Protein AF-A0A849PPN9-F1 (afdb_monomer)

pLDDT: mean 85.88, std 13.17, range [54.0, 98.31]

Radius of gyration: 16.41 Å; Cα contacts (8 Å, |Δi|>4): 123; chains: 1; bounding box: 39×34×40 Å

Solvent-accessible surface area (backbone atoms only — not comparable to full-atom values): 7800 Å² total; per-residue (Å²): 132,61,73,71,55,56,56,48,51,58,49,48,57,60,46,54,55,53,55,54,54,44,52,43,28,77,73,62,34,66,70,54,42,48,50,53,52,49,56,50,50,52,54,49,51,53,53,47,49,47,32,52,77,69,62,51,78,50,70,77,60,57,75,67,51,54,89,86,35,66,82,49,84,52,70,65,60,58,50,51,52,49,49,51,50,34,58,72,75,41,59,71,69,59,23,44,49,54,54,48,33,61,42,54,13,51,46,34,19,53,52,38,20,71,75,64,42,79,52,66,44,86,97,48,85,98,41,19,53,50,4,54,52,42,16,54,64,68,60,106

Foldseek 3Di:
DDPVLVLLVVLLVVLCCLVVLLVCCVPPHLVVSLVVLVVVLVVLVVVLCCCQVVVDCPPVVNSNDDPVCSNHRDPVNVLSVLLNCLSVPDDSVRSSLVSVLVSVLQSQLLNQLVPPADAADPPDPSGGPRSNVRSVVVSD

Sequence (140 aa):
MSSDLIHELKRKAVHLTSIIIVLVYLAFGQQTILLLLTVYLIAILEIEYFRIEWGKKLPLVHSLLREKETGRLGGHVFFTIGCIIAISVFPEEIASAAILMTTFGDASAAIFGKAFGRTWIPGLKDRAVEGCAAEFIVDV

Mean predicted aligned error: 6.23 Å

Structure (mmCIF, N/CA/C/O backbone):
data_AF-A0A849PPN9-F1
#
_entry.id   AF-A0A849PPN9-F1
#
loop_
_atom_site.group_PDB
_atom_site.id
_atom_site.type_symbol
_atom_site.label_atom_id
_atom_site.label_alt_id
_atom_site.label_comp_id
_atom_site.label_asym_id
_atom_site.label_entity_id
_atom_site.label_seq_id
_atom_site.pdbx_PDB_ins_code
_atom_site.Cartn_x
_atom_site.Cartn_y
_atom_site.Cartn_z
_atom_site.occupancy
_atom_site.B_iso_or_equiv
_atom_site.auth_seq_id
_atom_site.auth_comp_id
_atom_site.auth_asym_id
_atom_site.auth_atom_id
_atom_site.pdbx_PDB_model_num
ATOM 1 N N . MET A 1 1 ? 25.070 1.033 -6.082 1.00 54.00 1 MET A N 1
ATOM 2 C CA . MET A 1 1 ? 23.684 0.507 -6.111 1.00 54.00 1 MET A CA 1
ATOM 3 C C . MET A 1 1 ? 23.245 0.390 -7.559 1.00 54.00 1 MET A C 1
ATOM 5 O O . MET A 1 1 ? 23.525 1.314 -8.312 1.00 54.00 1 MET A O 1
ATOM 9 N N . SER A 1 2 ? 22.623 -0.721 -7.967 1.00 67.94 2 SER A N 1
ATOM 10 C CA . SER A 1 2 ? 22.131 -0.873 -9.345 1.00 67.94 2 SER A CA 1
ATOM 11 C C . SER A 1 2 ? 20.993 0.118 -9.631 1.00 67.94 2 SER A C 1
ATOM 13 O O . SER A 1 2 ? 20.215 0.453 -8.734 1.00 67.94 2 SER A O 1
ATOM 15 N N . SER A 1 3 ? 20.890 0.591 -10.878 1.00 68.44 3 SER A N 1
ATOM 16 C CA . SER A 1 3 ? 19.818 1.497 -11.333 1.00 68.44 3 SER A CA 1
ATOM 17 C C . SER A 1 3 ? 18.416 0.947 -11.006 1.00 68.44 3 SER A C 1
ATOM 19 O O . SER A 1 3 ? 17.539 1.673 -10.534 1.00 68.44 3 SER A O 1
ATOM 21 N N . ASP A 1 4 ? 18.245 -0.374 -11.120 1.00 70.00 4 ASP A N 1
ATOM 22 C CA . ASP A 1 4 ? 16.994 -1.087 -10.833 1.00 70.00 4 ASP A CA 1
ATOM 23 C C . ASP A 1 4 ? 16.565 -1.045 -9.363 1.00 70.00 4 ASP A C 1
ATOM 25 O O . ASP A 1 4 ? 15.372 -1.140 -9.060 1.00 70.00 4 ASP A O 1
ATOM 29 N N . LEU A 1 5 ? 17.518 -0.922 -8.435 1.00 69.75 5 LEU A N 1
ATOM 30 C CA . LEU A 1 5 ? 17.219 -0.787 -7.011 1.00 69.75 5 LEU A CA 1
ATOM 31 C C . LEU A 1 5 ? 16.742 0.633 -6.691 1.00 69.75 5 LEU A C 1
ATOM 33 O O . LEU A 1 5 ? 15.797 0.806 -5.928 1.00 69.75 5 LEU A O 1
ATOM 37 N N . ILE A 1 6 ? 17.340 1.650 -7.317 1.00 69.31 6 ILE A N 1
ATOM 38 C CA . ILE A 1 6 ? 16.949 3.055 -7.130 1.00 69.31 6 ILE A CA 1
ATOM 39 C C . ILE A 1 6 ? 15.531 3.299 -7.663 1.00 69.31 6 ILE A C 1
ATOM 41 O O . ILE A 1 6 ? 14.730 3.957 -6.998 1.00 69.31 6 ILE 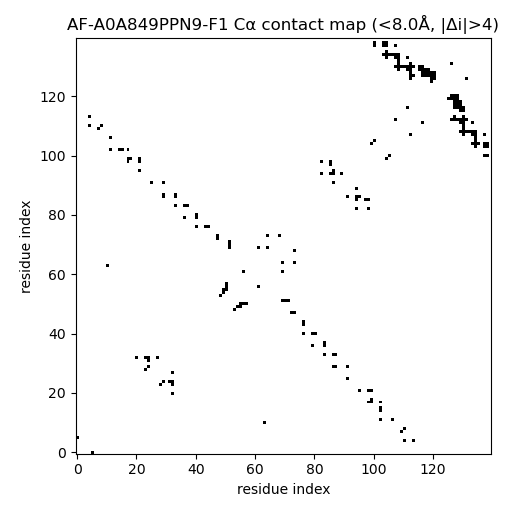A O 1
ATOM 45 N N . HIS A 1 7 ? 15.190 2.742 -8.828 1.00 70.56 7 HIS A N 1
ATOM 46 C CA . HIS A 1 7 ? 13.828 2.816 -9.364 1.00 70.56 7 HIS A CA 1
ATOM 47 C C . HIS A 1 7 ? 12.802 2.093 -8.477 1.00 70.56 7 HIS A C 1
ATOM 49 O O . HIS A 1 7 ? 11.697 2.596 -8.287 1.00 70.56 7 HIS A O 1
ATOM 55 N N . GLU A 1 8 ? 13.165 0.947 -7.895 1.00 69.56 8 GLU A N 1
ATOM 56 C CA . GLU A 1 8 ? 12.302 0.213 -6.960 1.00 69.56 8 GLU A CA 1
ATOM 57 C C . GLU A 1 8 ? 12.047 1.000 -5.671 1.00 69.56 8 GLU A C 1
ATOM 59 O O . GLU A 1 8 ? 10.903 1.129 -5.239 1.00 69.56 8 GLU A O 1
ATOM 64 N N . LEU A 1 9 ? 13.106 1.578 -5.096 1.00 69.75 9 LEU A N 1
ATOM 65 C CA . LEU A 1 9 ? 13.029 2.403 -3.892 1.00 69.75 9 LEU A CA 1
ATOM 66 C C . LEU A 1 9 ? 12.183 3.657 -4.120 1.00 69.75 9 LEU A C 1
ATOM 68 O O . LEU A 1 9 ? 11.356 3.985 -3.277 1.00 69.75 9 LEU A O 1
ATOM 72 N N . LYS A 1 10 ? 12.321 4.325 -5.274 1.00 66.88 10 LYS A N 1
ATOM 73 C CA . LYS A 1 1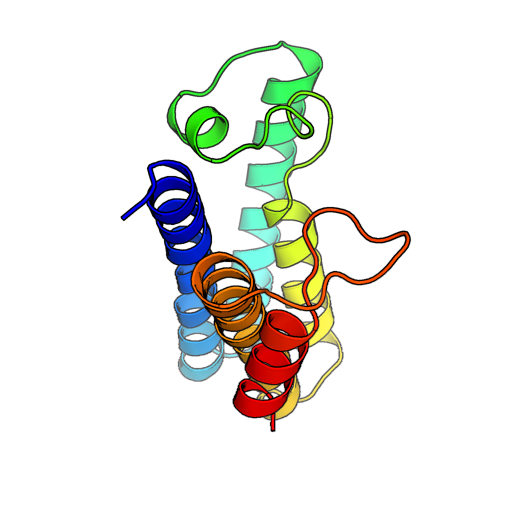0 ? 11.474 5.477 -5.625 1.00 66.88 10 LYS A CA 1
ATOM 74 C C . LYS A 1 10 ? 9.990 5.112 -5.685 1.00 66.88 10 LYS A C 1
ATOM 76 O O . LYS A 1 10 ? 9.170 5.891 -5.215 1.00 66.88 10 LYS A O 1
ATOM 81 N N . ARG A 1 11 ? 9.634 3.936 -6.214 1.00 67.06 11 ARG A N 1
ATOM 82 C CA . ARG A 1 11 ? 8.233 3.480 -6.209 1.00 67.06 11 ARG A CA 1
ATOM 83 C C . ARG A 1 11 ? 7.742 3.130 -4.808 1.00 67.06 11 ARG A C 1
ATOM 85 O O . ARG A 1 11 ? 6.645 3.524 -4.441 1.00 67.06 11 ARG A O 1
ATOM 92 N N . LYS A 1 12 ? 8.550 2.437 -4.006 1.00 68.31 12 LYS A N 1
ATOM 93 C CA . LYS A 1 12 ? 8.171 2.083 -2.627 1.00 68.31 12 LYS A CA 1
ATOM 94 C C . LYS A 1 12 ? 8.089 3.293 -1.703 1.00 68.31 12 LYS A C 1
ATOM 96 O O . LYS A 1 12 ? 7.248 3.310 -0.815 1.00 68.31 12 LYS A O 1
ATOM 101 N N . ALA A 1 13 ? 8.847 4.349 -1.985 1.00 65.38 13 ALA A N 1
ATOM 102 C CA . ALA A 1 13 ? 8.678 5.639 -1.328 1.00 65.38 13 ALA A CA 1
ATOM 103 C C . ALA A 1 13 ? 7.302 6.268 -1.606 1.00 65.38 13 ALA A C 1
ATOM 105 O O . ALA A 1 13 ? 6.751 6.912 -0.721 1.00 65.38 13 ALA A O 1
ATOM 106 N N . VAL A 1 14 ? 6.707 6.042 -2.786 1.00 62.69 14 VAL A N 1
ATOM 107 C CA . VAL A 1 14 ? 5.316 6.454 -3.051 1.00 62.69 14 VAL A CA 1
ATOM 108 C C . VAL A 1 14 ? 4.346 5.644 -2.197 1.00 62.69 14 VAL A C 1
ATOM 110 O O . VAL A 1 14 ? 3.369 6.202 -1.728 1.00 62.69 14 VAL A O 1
ATOM 113 N N . HIS A 1 15 ? 4.626 4.373 -1.901 1.00 65.25 15 HIS A N 1
ATOM 114 C CA . HIS A 1 15 ? 3.793 3.607 -0.973 1.00 65.25 15 HIS A CA 1
ATOM 115 C C . HIS A 1 15 ? 3.910 4.051 0.487 1.00 65.25 15 HIS A C 1
ATOM 117 O O . HIS A 1 15 ? 2.973 3.793 1.226 1.00 65.25 15 HIS A O 1
ATOM 123 N N . LEU A 1 16 ? 4.934 4.811 0.901 1.00 69.44 16 LEU A N 1
ATOM 124 C CA . LEU A 1 16 ? 4.965 5.417 2.245 1.00 69.44 16 LEU A CA 1
ATOM 125 C C . LEU A 1 16 ? 3.809 6.403 2.485 1.00 69.44 16 LEU A C 1
ATOM 127 O O . LEU A 1 16 ? 3.523 6.732 3.634 1.00 69.44 16 LEU A O 1
ATOM 131 N N . THR A 1 17 ? 3.094 6.849 1.442 1.00 72.81 17 THR A N 1
ATOM 132 C CA . THR A 1 17 ? 1.850 7.616 1.618 1.00 72.81 17 THR A CA 1
ATOM 133 C C . THR A 1 17 ? 0.770 6.822 2.352 1.00 72.81 17 THR A C 1
ATOM 135 O O . THR A 1 17 ? -0.143 7.422 2.907 1.00 72.81 17 THR A O 1
ATOM 138 N N . SER A 1 18 ? 0.856 5.492 2.406 1.00 83.25 18 SER A N 1
ATOM 139 C CA . SER A 1 18 ? -0.034 4.665 3.225 1.00 83.25 18 SER A CA 1
ATOM 140 C C . SER A 1 18 ? 0.110 4.929 4.726 1.00 83.25 18 SER A C 1
ATOM 142 O O . SER A 1 18 ? -0.860 4.796 5.465 1.00 83.25 18 SER A O 1
ATOM 144 N N . ILE A 1 19 ? 1.283 5.381 5.183 1.00 90.06 19 ILE A N 1
ATOM 145 C CA . ILE A 1 19 ? 1.478 5.799 6.572 1.00 90.06 19 ILE A CA 1
ATOM 146 C C . ILE A 1 19 ? 0.572 6.998 6.859 1.00 90.06 19 ILE A C 1
ATOM 148 O O . ILE A 1 19 ? -0.048 7.061 7.914 1.00 90.06 19 ILE A O 1
ATOM 152 N N . ILE A 1 20 ? 0.413 7.911 5.893 1.00 91.38 20 ILE A N 1
ATOM 153 C CA . ILE A 1 20 ? -0.519 9.040 6.010 1.00 91.38 20 ILE A CA 1
ATOM 154 C C . ILE A 1 20 ? -1.963 8.535 6.105 1.00 91.38 20 ILE A C 1
ATOM 156 O O . ILE A 1 20 ? -2.723 9.074 6.902 1.00 91.38 20 ILE A O 1
ATOM 160 N N . ILE A 1 21 ? -2.336 7.488 5.357 1.00 93.56 21 ILE A N 1
ATOM 161 C CA . ILE A 1 21 ? -3.673 6.872 5.455 1.00 93.56 21 ILE A 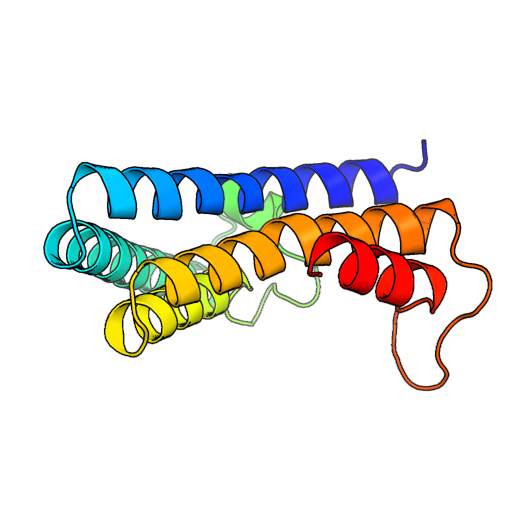CA 1
ATOM 162 C C . ILE A 1 21 ? -3.939 6.424 6.896 1.00 93.56 21 ILE A C 1
ATOM 164 O O . ILE A 1 21 ? -4.970 6.785 7.459 1.00 93.56 21 ILE A O 1
ATOM 168 N N . VAL A 1 22 ? -2.997 5.700 7.508 1.00 95.69 22 VAL A N 1
ATOM 169 C CA . VAL A 1 22 ? -3.129 5.221 8.893 1.00 95.69 22 VAL A CA 1
ATOM 170 C C . VAL A 1 22 ? -3.135 6.382 9.888 1.00 95.69 22 VAL A C 1
ATOM 172 O O . VAL A 1 22 ? -4.001 6.436 10.751 1.00 95.69 22 VAL A O 1
ATOM 175 N N . LEU A 1 23 ? -2.241 7.363 9.746 1.00 95.75 23 LEU A N 1
ATOM 176 C CA . LEU A 1 23 ? -2.208 8.532 10.634 1.00 95.75 23 LEU A CA 1
ATOM 177 C C . LEU A 1 23 ? -3.510 9.342 10.580 1.00 95.75 23 LEU A C 1
ATOM 179 O O . LEU A 1 23 ? -4.008 9.772 11.617 1.00 95.75 23 LEU A O 1
ATOM 183 N N . VAL A 1 24 ? -4.076 9.540 9.387 1.00 95.50 24 VAL A N 1
ATOM 184 C CA . VAL A 1 24 ? -5.361 10.230 9.219 1.00 95.50 24 VAL A CA 1
ATOM 185 C C . VAL A 1 24 ? -6.503 9.387 9.781 1.00 95.50 24 VAL A C 1
ATOM 187 O O . VAL A 1 24 ? -7.408 9.948 10.395 1.00 95.50 24 VAL A O 1
ATOM 190 N N . TYR A 1 25 ? -6.456 8.063 9.618 1.00 96.56 25 TYR A N 1
ATOM 191 C CA . TYR A 1 25 ? -7.444 7.165 10.207 1.00 96.56 25 TYR A CA 1
ATOM 192 C C . TYR A 1 25 ? -7.460 7.290 11.738 1.00 96.56 25 TYR A C 1
ATOM 194 O O . TYR A 1 25 ? -8.507 7.593 12.303 1.00 96.56 25 TYR A O 1
ATOM 202 N N . LEU A 1 26 ? -6.295 7.196 12.384 1.00 95.94 26 LEU A N 1
ATOM 203 C CA . LEU A 1 26 ? -6.165 7.319 13.839 1.00 95.94 26 LEU A CA 1
ATOM 204 C C . LEU A 1 26 ? -6.537 8.720 14.360 1.00 95.94 26 LEU A C 1
ATOM 206 O O . LEU A 1 26 ? -7.086 8.857 15.449 1.00 95.94 26 LEU A O 1
ATOM 210 N N . ALA A 1 27 ? -6.231 9.780 13.605 1.00 97.44 27 ALA A N 1
ATOM 211 C CA . ALA A 1 27 ? -6.459 11.157 14.051 1.00 97.44 27 ALA A CA 1
ATOM 212 C C . ALA A 1 27 ? -7.894 11.662 13.818 1.00 97.44 27 ALA A C 1
ATOM 214 O O . ALA A 1 27 ? -8.388 12.476 14.597 1.00 97.44 27 ALA A O 1
ATOM 215 N N . PHE A 1 28 ? -8.553 11.225 12.740 1.00 97.00 28 PHE A N 1
ATOM 216 C CA . PHE A 1 28 ? -9.839 11.779 12.289 1.00 97.00 28 PHE A CA 1
ATOM 217 C C . PHE A 1 28 ? -10.957 10.737 12.150 1.00 97.00 28 PHE A C 1
ATOM 219 O O . PHE A 1 28 ? -12.088 11.093 11.801 1.00 97.00 28 PHE A O 1
ATOM 226 N N . GLY A 1 29 ? -10.661 9.465 12.415 1.00 96.00 29 GLY A N 1
ATOM 227 C CA . GLY A 1 29 ? -11.621 8.371 12.444 1.00 96.00 29 GLY A CA 1
ATOM 228 C C . GLY A 1 29 ? -12.015 7.812 11.074 1.00 96.00 29 GLY A C 1
ATOM 229 O O . GLY A 1 29 ? -11.697 8.344 10.005 1.00 96.00 29 GLY A O 1
ATOM 230 N N . GLN A 1 30 ? -12.762 6.708 11.130 1.00 97.00 30 GLN A N 1
ATOM 231 C CA . GLN A 1 30 ? -13.127 5.863 9.987 1.00 97.00 30 GLN A CA 1
ATOM 232 C C . GLN A 1 30 ? -13.875 6.617 8.877 1.00 97.00 30 GLN A C 1
ATOM 234 O O . GLN A 1 30 ? -13.561 6.475 7.698 1.00 97.00 30 GLN A O 1
ATOM 239 N N . GLN A 1 31 ? -14.859 7.442 9.242 1.00 97.38 31 GLN A N 1
ATOM 240 C CA . GLN A 1 31 ? -15.710 8.145 8.274 1.00 97.38 31 GLN A CA 1
ATOM 241 C C . GLN A 1 31 ? -14.901 9.126 7.419 1.00 97.38 31 GLN A C 1
ATOM 243 O O . GLN A 1 31 ? -15.058 9.166 6.198 1.00 97.38 31 GLN A O 1
ATOM 248 N N . THR A 1 32 ? -13.999 9.876 8.056 1.00 97.38 32 THR A N 1
ATOM 249 C CA . THR A 1 32 ? -13.147 10.861 7.386 1.00 97.38 32 THR A CA 1
ATOM 250 C C . THR A 1 32 ? -12.216 10.182 6.391 1.00 97.38 32 THR A C 1
ATOM 252 O O . THR A 1 32 ? -12.156 10.586 5.228 1.00 97.38 32 THR A O 1
ATOM 255 N N . ILE A 1 33 ? -11.512 9.125 6.814 1.00 97.31 33 ILE A N 1
ATOM 256 C CA . ILE A 1 33 ? -10.557 8.455 5.930 1.00 97.31 33 ILE A CA 1
ATOM 257 C C . ILE A 1 33 ? -11.255 7.724 4.778 1.00 97.31 33 ILE A C 1
ATOM 259 O O . ILE A 1 33 ? -10.782 7.799 3.647 1.00 97.31 33 ILE A O 1
ATOM 263 N N . LEU A 1 34 ? -12.412 7.092 5.012 1.00 98.06 34 LEU A N 1
ATOM 264 C CA . LEU A 1 34 ? -13.176 6.438 3.947 1.00 98.06 34 LEU A CA 1
ATOM 265 C C . LEU A 1 34 ? -13.673 7.440 2.903 1.00 98.06 34 LEU A C 1
ATOM 267 O O . LEU A 1 34 ? -13.590 7.155 1.707 1.00 98.06 34 LEU A O 1
ATOM 271 N N . LEU A 1 35 ? -14.127 8.626 3.324 1.00 98.00 35 LEU A N 1
ATOM 272 C CA . LEU A 1 35 ? -14.505 9.693 2.396 1.00 98.00 35 LEU A CA 1
ATOM 273 C C . LEU A 1 35 ? -13.308 10.126 1.541 1.00 98.00 35 LEU A C 1
ATOM 275 O O . LEU A 1 35 ? -13.412 10.161 0.315 1.00 98.00 35 LEU A O 1
ATOM 279 N N . LEU A 1 36 ? -12.163 10.406 2.172 1.00 96.81 36 LEU A N 1
ATOM 280 C CA . LEU A 1 36 ? -10.947 10.825 1.470 1.00 96.81 36 LEU A CA 1
ATOM 281 C C . LEU A 1 36 ? -10.463 9.763 0.478 1.00 96.81 36 LEU A C 1
ATOM 283 O O . LEU A 1 36 ? -10.170 10.092 -0.671 1.00 96.81 36 LEU A O 1
ATOM 287 N N . LEU A 1 37 ? -10.422 8.492 0.888 1.00 96.50 37 LEU A N 1
ATOM 288 C CA . LEU A 1 37 ? -10.017 7.385 0.022 1.00 96.50 37 LEU A CA 1
ATOM 289 C C . LEU A 1 37 ? -11.000 7.158 -1.126 1.00 96.50 37 LEU A C 1
ATOM 291 O O . LEU A 1 37 ? -10.566 6.846 -2.230 1.00 96.50 37 LEU A O 1
ATOM 295 N N . THR A 1 38 ? -12.302 7.344 -0.902 1.00 97.56 38 THR A N 1
ATOM 296 C CA . THR A 1 38 ? -13.320 7.196 -1.953 1.00 97.56 38 THR A CA 1
ATOM 297 C C . THR A 1 38 ? -13.214 8.312 -2.990 1.00 97.56 38 THR A C 1
ATOM 299 O O . THR A 1 38 ? -13.206 8.036 -4.188 1.00 97.56 38 THR A O 1
ATOM 302 N N . VAL A 1 39 ? -13.068 9.567 -2.551 1.00 96.94 39 VAL A N 1
ATOM 303 C CA . VAL A 1 39 ? -12.838 10.707 -3.456 1.00 96.94 39 VAL A CA 1
ATOM 304 C C . VAL A 1 39 ? -11.536 10.516 -4.232 1.00 96.94 39 VAL A C 1
ATOM 306 O O . VAL A 1 39 ? -11.508 10.704 -5.448 1.00 96.94 39 VAL A O 1
ATOM 309 N N . TYR A 1 40 ? -10.473 10.081 -3.550 1.00 93.94 40 TYR A N 1
ATOM 310 C CA . TYR A 1 40 ? -9.205 9.748 -4.189 1.00 93.94 40 TYR A CA 1
ATOM 311 C C . TYR A 1 40 ? -9.368 8.632 -5.229 1.00 93.94 40 TYR A C 1
ATOM 313 O O . TYR A 1 40 ? -8.872 8.783 -6.342 1.00 93.94 40 TYR A O 1
ATOM 321 N N . LEU A 1 41 ? -10.101 7.556 -4.910 1.00 95.12 41 LEU A N 1
ATOM 322 C CA . LEU A 1 41 ? -10.357 6.436 -5.818 1.00 95.12 41 LEU A CA 1
ATOM 323 C C . LEU A 1 41 ? -11.071 6.886 -7.099 1.00 95.12 41 LEU A C 1
ATOM 325 O O . LEU A 1 41 ? -10.672 6.492 -8.192 1.00 95.12 41 LEU A O 1
ATOM 329 N N . ILE A 1 42 ? -12.102 7.724 -6.979 1.00 95.69 42 ILE A N 1
ATOM 330 C CA . ILE A 1 42 ? -12.819 8.264 -8.143 1.00 95.69 42 ILE A CA 1
ATOM 331 C C . ILE A 1 42 ? -11.857 9.081 -9.014 1.00 95.69 42 ILE A C 1
ATOM 333 O O . ILE A 1 42 ? -11.754 8.833 -10.215 1.00 95.69 42 ILE A O 1
ATOM 337 N N . ALA A 1 43 ? -11.086 9.985 -8.403 1.00 91.88 43 ALA A N 1
ATOM 338 C CA . ALA A 1 43 ? -10.135 10.825 -9.125 1.00 91.88 43 ALA A CA 1
ATOM 339 C C . ALA A 1 43 ? -9.061 10.004 -9.864 1.00 91.88 43 ALA A C 1
ATOM 341 O O . ALA A 1 43 ? -8.767 10.280 -11.029 1.00 91.88 43 ALA A O 1
ATOM 342 N N . ILE A 1 44 ? -8.482 8.974 -9.230 1.00 89.19 44 ILE A N 1
ATOM 343 C CA . ILE A 1 44 ? -7.483 8.124 -9.899 1.00 89.19 44 ILE A CA 1
ATOM 344 C C . ILE A 1 44 ? -8.103 7.271 -11.005 1.00 89.19 44 ILE A C 1
ATOM 346 O O . ILE A 1 44 ? -7.458 7.084 -12.029 1.00 89.19 44 ILE A O 1
ATOM 350 N N . LEU A 1 45 ? -9.342 6.789 -10.854 1.00 91.50 45 LEU A N 1
ATOM 351 C CA . LEU A 1 45 ? -10.015 6.016 -11.902 1.00 91.50 45 LEU A CA 1
ATOM 352 C C . LEU A 1 45 ? -10.270 6.861 -13.150 1.00 91.50 45 LEU A C 1
ATOM 354 O O . LEU A 1 45 ? -10.049 6.377 -14.259 1.00 91.50 45 LEU A O 1
ATOM 358 N N . GLU A 1 46 ? -10.665 8.124 -12.986 1.00 90.25 46 GLU A N 1
ATOM 359 C CA . GLU A 1 46 ? -10.786 9.056 -14.109 1.00 90.25 46 GLU A CA 1
ATOM 360 C C . GLU A 1 46 ? -9.431 9.261 -14.791 1.00 90.25 46 GLU A C 1
ATOM 362 O O . GLU A 1 46 ? -9.307 9.072 -16.001 1.00 90.25 46 GLU A O 1
ATOM 367 N N . ILE A 1 47 ? -8.384 9.572 -14.022 1.00 86.44 47 ILE A N 1
ATOM 368 C CA . ILE A 1 47 ? -7.026 9.762 -14.555 1.00 86.44 47 ILE A CA 1
ATOM 369 C C . ILE A 1 47 ? -6.545 8.518 -15.316 1.00 86.44 47 ILE A C 1
ATOM 371 O O . ILE A 1 47 ? -5.990 8.637 -16.411 1.00 86.44 47 ILE A O 1
ATOM 375 N N . GLU A 1 48 ? -6.763 7.329 -14.758 1.00 86.06 48 GLU A N 1
ATOM 376 C CA . GLU A 1 48 ? -6.389 6.051 -15.359 1.00 86.06 48 GLU A CA 1
ATOM 377 C C . GLU A 1 48 ? -7.182 5.769 -16.638 1.00 86.06 48 GLU A C 1
ATOM 379 O O . GLU A 1 48 ? -6.593 5.330 -17.627 1.00 86.06 48 GLU A O 1
ATOM 384 N N . TYR A 1 49 ? -8.478 6.093 -16.666 1.00 86.75 49 TYR A N 1
ATOM 385 C CA . TYR A 1 49 ? -9.299 6.030 -17.875 1.00 86.75 49 TYR A CA 1
ATOM 386 C C . TYR A 1 49 ? -8.715 6.921 -18.977 1.00 86.75 49 TYR A C 1
ATOM 388 O O . TYR A 1 49 ? -8.448 6.443 -20.081 1.00 86.75 49 TYR A O 1
ATOM 396 N N . PHE A 1 50 ? -8.398 8.185 -18.667 1.00 83.75 50 PHE A N 1
ATOM 397 C CA . PHE A 1 50 ? -7.777 9.089 -19.639 1.00 83.75 50 PHE A CA 1
ATOM 398 C C . PHE A 1 50 ? -6.397 8.603 -20.109 1.00 83.75 50 PHE A C 1
ATOM 400 O O . PHE A 1 50 ? -6.042 8.770 -21.280 1.00 83.75 50 PHE A O 1
ATOM 407 N N . ARG A 1 51 ? -5.608 8.004 -19.210 1.00 83.69 51 ARG A N 1
ATOM 408 C CA . ARG A 1 51 ? -4.281 7.457 -19.521 1.00 83.69 51 ARG A CA 1
ATOM 409 C C . ARG A 1 51 ? -4.368 6.277 -20.487 1.00 83.69 51 ARG A C 1
ATOM 411 O O . ARG A 1 51 ? -3.575 6.222 -21.426 1.00 83.69 51 ARG A O 1
ATOM 418 N N . ILE A 1 52 ? -5.280 5.342 -20.227 1.00 83.44 52 ILE A N 1
ATOM 419 C CA . ILE A 1 52 ? -5.398 4.081 -20.966 1.00 83.44 52 ILE A CA 1
ATOM 420 C C . ILE A 1 52 ? -6.072 4.312 -22.321 1.00 83.44 52 ILE A C 1
ATOM 422 O O . ILE A 1 52 ? -5.530 3.884 -23.336 1.00 83.44 52 ILE A O 1
ATOM 426 N N . GLU A 1 53 ? -7.193 5.035 -22.356 1.00 82.19 53 GLU A N 1
ATOM 427 C CA . GLU A 1 53 ? -7.982 5.221 -23.583 1.00 82.19 53 GLU A CA 1
ATOM 428 C C . GLU A 1 53 ? -7.361 6.240 -24.545 1.00 82.19 53 GLU A C 1
ATOM 430 O O . GLU A 1 53 ? -7.273 6.005 -25.748 1.00 82.19 53 GLU A O 1
ATOM 435 N N . TRP A 1 54 ? -6.884 7.380 -24.036 1.00 74.56 54 TRP A N 1
ATOM 436 C CA . TRP A 1 54 ? -6.344 8.447 -24.890 1.00 74.56 54 TRP A CA 1
ATOM 437 C C . TRP A 1 54 ? -4.821 8.418 -25.038 1.00 74.56 54 TRP A C 1
ATOM 439 O O . TRP A 1 54 ? -4.255 9.295 -25.693 1.00 74.56 54 TRP A O 1
ATOM 449 N N . GLY A 1 55 ? -4.133 7.455 -24.414 1.00 70.06 55 GLY A N 1
ATOM 450 C CA . GLY A 1 55 ? -2.676 7.314 -24.494 1.00 70.06 55 GLY A CA 1
ATOM 451 C C . GLY A 1 55 ? -1.897 8.543 -24.003 1.00 70.06 55 GLY A C 1
ATOM 452 O O . GLY A 1 55 ? -0.705 8.687 -24.296 1.00 70.06 55 GLY A O 1
ATOM 453 N N . LYS A 1 56 ? -2.549 9.460 -23.272 1.00 66.12 56 LYS A N 1
ATOM 454 C CA . LYS A 1 56 ? -1.915 10.678 -22.763 1.00 66.12 56 LYS A CA 1
ATOM 455 C C . LYS A 1 56 ? -0.931 10.299 -21.663 1.00 66.12 56 LYS A C 1
ATOM 457 O O . LYS A 1 56 ? -1.308 9.926 -20.553 1.00 66.12 56 LYS A O 1
ATOM 462 N N . LYS A 1 57 ? 0.361 10.423 -21.969 1.00 62.62 57 LYS A N 1
ATOM 463 C CA . LYS A 1 57 ? 1.442 10.225 -21.002 1.00 62.62 57 LYS A CA 1
ATOM 464 C C . LYS A 1 57 ? 1.453 11.387 -20.010 1.00 62.62 57 LYS A C 1
ATOM 466 O O . LYS A 1 57 ? 2.062 12.420 -20.269 1.00 62.62 57 LYS A O 1
ATOM 471 N N . LEU A 1 58 ? 0.784 11.220 -18.872 1.00 64.12 58 LEU A N 1
ATOM 472 C CA . LEU A 1 58 ? 0.953 12.112 -17.725 1.00 64.12 58 LEU A CA 1
ATOM 473 C C . LEU A 1 58 ? 2.349 11.873 -17.125 1.00 64.12 58 LEU A C 1
ATOM 475 O O . LEU A 1 58 ? 2.578 10.783 -16.599 1.00 64.12 58 LEU A O 1
ATOM 479 N N . PRO A 1 59 ? 3.285 12.841 -17.176 1.00 58.38 59 PRO A N 1
ATOM 480 C CA . PRO A 1 59 ? 4.697 12.598 -16.854 1.00 58.38 59 PRO A CA 1
ATOM 481 C C . PRO A 1 59 ? 4.924 12.035 -15.444 1.00 58.38 59 PRO A C 1
ATOM 483 O O . PRO A 1 59 ? 5.754 11.149 -15.251 1.00 58.38 59 PRO A O 1
ATOM 486 N N . LEU A 1 60 ? 4.143 12.511 -14.468 1.00 59.38 60 LEU A N 1
ATOM 487 C CA . LEU A 1 60 ? 4.218 12.085 -13.067 1.00 59.38 60 LEU A CA 1
ATOM 488 C C . LEU A 1 60 ? 3.731 10.645 -12.856 1.00 59.38 60 LEU A C 1
ATOM 490 O O . LEU A 1 60 ? 4.352 9.894 -12.112 1.00 59.38 60 LEU A O 1
ATOM 494 N N . VAL A 1 61 ? 2.663 10.238 -13.546 1.00 58.78 61 VAL A N 1
ATOM 495 C CA . VAL A 1 61 ? 2.097 8.883 -13.435 1.00 58.78 61 VAL A CA 1
ATOM 496 C C . VAL A 1 61 ? 2.955 7.890 -14.226 1.00 58.78 61 VAL A C 1
ATOM 498 O O . VAL A 1 61 ? 3.264 6.801 -13.751 1.00 58.78 61 VAL A O 1
ATOM 501 N N . HIS A 1 62 ? 3.420 8.287 -15.414 1.00 58.41 62 HIS A N 1
ATOM 502 C CA . HIS A 1 62 ? 4.191 7.430 -16.319 1.00 58.41 62 HIS A CA 1
ATOM 503 C C . HIS A 1 62 ? 5.576 7.052 -15.774 1.00 58.41 62 HIS A C 1
ATOM 505 O O . HIS A 1 62 ? 6.059 5.964 -16.061 1.00 58.41 62 HIS A O 1
ATOM 511 N N . SER A 1 63 ? 6.194 7.913 -14.957 1.00 56.59 63 SER A N 1
ATOM 512 C CA . SER A 1 63 ? 7.471 7.633 -14.276 1.00 56.59 63 SER A CA 1
ATOM 513 C C . SER A 1 63 ? 7.364 6.524 -13.214 1.00 56.59 63 SER A C 1
ATOM 515 O O . SER A 1 63 ? 8.354 5.870 -12.881 1.00 56.59 63 SER A O 1
ATOM 517 N N . 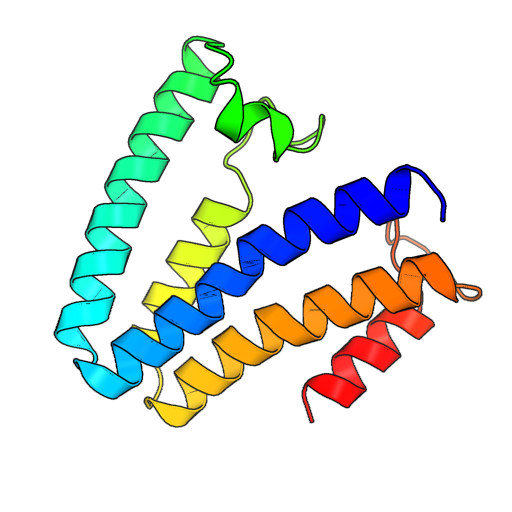LEU A 1 64 ? 6.158 6.300 -12.680 1.00 58.94 64 LEU A N 1
ATOM 518 C CA . LEU A 1 64 ? 5.897 5.337 -11.607 1.00 58.94 64 LEU A CA 1
ATOM 519 C C . LEU A 1 64 ? 5.345 3.996 -12.112 1.00 58.94 64 LEU A C 1
ATOM 521 O O . LEU A 1 64 ? 5.408 3.008 -11.382 1.00 58.94 64 LEU A O 1
ATOM 525 N N . LEU A 1 65 ? 4.841 3.949 -13.346 1.00 58.50 65 LEU A N 1
ATOM 526 C CA . LEU A 1 65 ? 4.257 2.756 -13.960 1.00 58.50 65 LEU A CA 1
ATOM 527 C C . LEU A 1 65 ? 5.329 1.829 -14.538 1.00 58.50 65 LEU A C 1
ATOM 529 O O . LEU A 1 65 ? 6.272 2.268 -15.197 1.00 58.50 65 LEU A O 1
ATOM 533 N N . ARG A 1 66 ? 5.160 0.515 -14.356 1.00 57.16 66 ARG A N 1
ATOM 534 C CA . ARG A 1 66 ? 5.940 -0.478 -15.112 1.00 57.16 66 ARG A CA 1
ATOM 535 C C . ARG A 1 66 ? 5.526 -0.453 -16.584 1.00 57.16 66 ARG A C 1
ATOM 537 O O . ARG A 1 66 ? 4.359 -0.260 -16.905 1.00 57.16 66 ARG A O 1
ATOM 544 N N . GLU A 1 6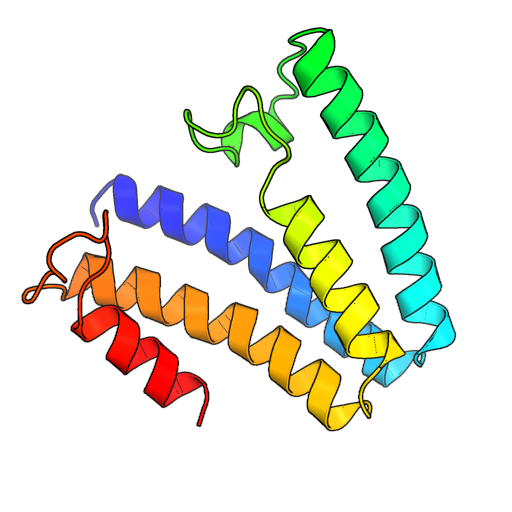7 ? 6.443 -0.812 -17.483 1.00 58.75 67 GLU A N 1
ATOM 545 C CA . GLU A 1 67 ? 6.128 -1.030 -18.910 1.00 58.75 67 GLU A CA 1
ATOM 546 C C . GLU A 1 67 ? 5.003 -2.055 -19.139 1.00 58.75 67 GLU A C 1
ATOM 548 O O . GLU A 1 67 ? 4.368 -2.056 -20.183 1.00 58.75 67 GLU A O 1
ATOM 553 N N . LYS A 1 68 ? 4.733 -2.924 -18.158 1.00 57.56 68 LYS A N 1
ATOM 554 C CA . LYS A 1 68 ? 3.630 -3.898 -18.183 1.00 57.56 68 LYS A CA 1
ATOM 555 C C . LYS A 1 68 ? 2.273 -3.317 -17.759 1.00 57.56 68 LYS A C 1
ATOM 557 O O . LYS A 1 68 ? 1.254 -3.980 -17.923 1.00 57.56 68 LYS A O 1
ATOM 562 N N . GLU A 1 69 ? 2.263 -2.119 -17.181 1.00 60.62 69 GLU A N 1
ATOM 563 C CA . GLU A 1 69 ? 1.089 -1.429 -16.627 1.00 60.62 69 GLU A CA 1
ATOM 564 C C . GLU A 1 69 ? 0.602 -0.294 -17.543 1.00 60.62 69 GLU A C 1
ATOM 566 O O . GLU A 1 69 ? -0.360 0.403 -17.228 1.00 60.62 69 GLU A O 1
ATOM 571 N N . THR A 1 70 ? 1.229 -0.086 -18.703 1.00 65.19 70 THR A N 1
ATOM 572 C CA . THR A 1 70 ? 0.871 0.980 -19.656 1.00 65.19 70 THR A CA 1
ATOM 573 C C . THR A 1 70 ? -0.541 0.852 -20.224 1.00 65.19 70 THR A C 1
ATOM 575 O O . THR A 1 70 ? -1.118 1.878 -20.563 1.00 65.19 70 THR A O 1
ATOM 578 N N . GLY A 1 71 ? -1.114 -0.356 -20.264 1.00 69.31 71 GLY A N 1
ATOM 579 C CA . GLY A 1 71 ? -2.483 -0.617 -20.737 1.00 69.31 71 GLY A CA 1
ATOM 580 C C . GLY A 1 71 ? -3.422 -1.219 -19.686 1.00 69.31 71 GLY A C 1
ATOM 581 O O . GLY A 1 71 ? -4.419 -1.835 -20.047 1.00 69.31 71 GLY A O 1
ATOM 582 N N . ARG A 1 72 ? -3.083 -1.139 -18.394 1.00 80.31 72 ARG A N 1
ATOM 583 C CA . ARG A 1 72 ? -3.891 -1.696 -17.292 1.00 80.31 72 ARG A CA 1
ATOM 584 C C . ARG A 1 72 ? -3.943 -0.707 -16.137 1.00 80.31 72 ARG A C 1
ATOM 586 O O . ARG A 1 72 ? -3.052 0.133 -16.029 1.00 80.31 72 ARG A O 1
ATOM 593 N N . LEU A 1 73 ? -4.942 -0.848 -15.266 1.00 83.44 73 LEU A N 1
ATOM 594 C CA . LEU A 1 73 ? -5.015 -0.074 -14.026 1.00 83.44 73 LEU A CA 1
ATOM 595 C C . LEU A 1 73 ? -3.741 -0.276 -13.196 1.00 83.44 73 LEU A C 1
ATOM 597 O O . LEU A 1 73 ? -3.274 -1.406 -13.029 1.00 83.44 73 LEU A O 1
ATOM 601 N N . GLY A 1 74 ? -3.173 0.821 -12.705 1.00 83.25 74 GLY A N 1
ATOM 602 C CA . GLY A 1 74 ? -1.975 0.804 -11.878 1.00 83.25 74 GLY A CA 1
ATOM 603 C C . GLY A 1 74 ? -2.230 0.194 -10.499 1.00 83.25 74 GLY A C 1
ATOM 604 O O . GLY A 1 74 ? -3.342 0.238 -9.972 1.00 83.25 74 GLY A O 1
ATOM 605 N N . GLY A 1 75 ? -1.173 -0.331 -9.869 1.00 82.94 75 GLY A N 1
ATOM 606 C CA . GLY A 1 75 ? -1.257 -0.959 -8.542 1.00 82.94 75 GLY A CA 1
ATOM 607 C C . GLY A 1 75 ? -1.868 -0.070 -7.450 1.00 82.94 75 GLY A C 1
ATOM 608 O O . GLY A 1 75 ? -2.506 -0.577 -6.533 1.00 82.94 75 GLY A O 1
ATOM 609 N N . HIS A 1 76 ? -1.748 1.255 -7.583 1.00 84.00 76 HIS A N 1
ATOM 610 C CA . HIS A 1 76 ? -2.329 2.226 -6.655 1.00 84.00 76 HIS A CA 1
ATOM 611 C C . HIS A 1 76 ? -3.865 2.146 -6.583 1.00 84.00 76 HIS A C 1
ATOM 613 O O . HIS A 1 76 ? -4.412 2.304 -5.498 1.00 84.00 76 HIS A O 1
ATOM 619 N N . VAL A 1 77 ? -4.557 1.814 -7.683 1.00 90.06 77 VAL A N 1
ATOM 620 C CA . VAL A 1 77 ? -6.019 1.611 -7.684 1.00 90.06 77 VAL A CA 1
ATOM 621 C C . VAL A 1 77 ? -6.396 0.428 -6.794 1.00 90.06 77 VAL A C 1
ATOM 623 O O . VAL A 1 77 ? -7.237 0.551 -5.905 1.00 90.06 77 VAL A O 1
ATOM 626 N N . PHE A 1 78 ? -5.735 -0.714 -6.996 1.00 91.06 78 PHE A N 1
ATOM 627 C CA . PHE A 1 78 ? -5.984 -1.923 -6.210 1.00 91.06 78 PHE A CA 1
ATOM 628 C C . PHE A 1 78 ? -5.616 -1.734 -4.738 1.00 91.06 78 PHE A C 1
ATOM 630 O O . PHE A 1 78 ? -6.349 -2.186 -3.863 1.00 91.06 78 PHE A O 1
ATOM 637 N N . PHE A 1 79 ? -4.523 -1.020 -4.463 1.00 91.38 79 PHE A N 1
ATOM 638 C CA . PHE A 1 79 ? -4.118 -0.679 -3.104 1.00 91.38 79 PHE A CA 1
ATOM 639 C C . PHE A 1 79 ? -5.170 0.184 -2.391 1.00 91.38 79 PHE A C 1
ATOM 641 O O . PHE A 1 79 ? -5.553 -0.128 -1.264 1.00 91.38 79 PHE A O 1
ATOM 648 N N . THR A 1 80 ? -5.694 1.226 -3.048 1.00 93.69 80 THR A N 1
ATOM 649 C CA . THR A 1 80 ? -6.756 2.073 -2.484 1.00 93.69 80 THR A CA 1
ATOM 650 C C . THR A 1 80 ? -8.029 1.280 -2.207 1.00 93.69 80 THR A C 1
ATOM 652 O O . THR A 1 80 ? -8.597 1.415 -1.125 1.00 93.69 80 THR A O 1
ATOM 655 N N . ILE A 1 81 ? -8.452 0.415 -3.135 1.00 96.06 81 ILE A N 1
ATOM 656 C CA . ILE A 1 81 ? -9.605 -0.475 -2.924 1.00 96.06 81 ILE A CA 1
ATOM 657 C C . ILE A 1 81 ? -9.359 -1.391 -1.717 1.00 96.06 81 ILE A C 1
ATOM 659 O O . ILE A 1 81 ? -10.231 -1.518 -0.860 1.00 96.06 81 ILE A O 1
ATOM 663 N N . GLY A 1 82 ? -8.163 -1.976 -1.611 1.00 96.06 82 GLY A N 1
ATOM 664 C CA . GLY A 1 82 ? -7.766 -2.799 -0.469 1.00 96.06 82 GLY A CA 1
ATOM 665 C C . GLY A 1 82 ? -7.841 -2.044 0.860 1.00 96.06 82 GLY A C 1
ATOM 666 O O . GLY A 1 82 ? -8.412 -2.563 1.814 1.00 96.06 82 GLY A O 1
ATOM 667 N N . CYS A 1 83 ? -7.356 -0.798 0.911 1.00 96.44 83 CYS A N 1
ATOM 668 C CA . CYS A 1 83 ? -7.450 0.050 2.105 1.00 96.44 83 CYS A CA 1
ATOM 669 C C . CYS A 1 83 ? -8.906 0.339 2.491 1.00 96.44 83 CYS A C 1
ATOM 671 O O . CYS A 1 83 ? -9.262 0.215 3.659 1.00 96.44 83 CYS A O 1
ATOM 673 N N . ILE A 1 84 ? -9.759 0.691 1.519 1.00 98.00 84 ILE A N 1
ATOM 674 C CA . ILE A 1 84 ? -11.188 0.948 1.756 1.00 98.00 84 ILE A CA 1
ATOM 675 C C . ILE A 1 84 ? -11.863 -0.295 2.341 1.00 98.00 84 ILE A C 1
ATOM 677 O O . ILE A 1 84 ? -12.573 -0.188 3.340 1.00 98.00 84 ILE A O 1
ATOM 681 N N . ILE A 1 85 ? -11.627 -1.473 1.754 1.00 98.25 85 ILE A N 1
ATOM 682 C CA . ILE A 1 85 ? -12.182 -2.737 2.253 1.00 98.25 85 ILE A CA 1
ATOM 683 C C . ILE A 1 85 ? -11.665 -3.021 3.665 1.00 98.25 85 ILE A C 1
ATOM 685 O O . ILE A 1 85 ? -12.470 -3.303 4.550 1.00 98.25 85 ILE A O 1
ATOM 689 N N . ALA A 1 86 ? -10.354 -2.905 3.895 1.00 98.00 86 ALA A N 1
ATOM 690 C CA . ALA A 1 86 ? -9.756 -3.189 5.193 1.00 98.00 86 ALA A CA 1
ATOM 691 C C . ALA A 1 86 ? -10.362 -2.308 6.299 1.00 98.00 86 ALA A C 1
ATOM 693 O O . ALA A 1 86 ? -10.838 -2.826 7.305 1.00 98.00 86 ALA A O 1
ATOM 694 N N . ILE A 1 87 ? -10.427 -0.994 6.065 1.00 98.12 87 ILE A N 1
ATOM 695 C CA . ILE A 1 87 ? -10.984 -0.011 7.007 1.00 98.12 87 ILE A CA 1
ATOM 696 C C . ILE A 1 87 ? -12.498 -0.187 7.195 1.00 98.12 87 ILE A C 1
ATOM 698 O O . ILE A 1 87 ? -13.029 0.131 8.254 1.00 98.12 87 ILE A O 1
ATOM 702 N N . SER A 1 88 ? -13.226 -0.666 6.183 1.00 98.06 88 SER A N 1
ATOM 703 C CA . SER A 1 88 ? -14.681 -0.855 6.288 1.00 98.06 88 SER A CA 1
ATOM 704 C C . SER A 1 88 ? -15.060 -2.111 7.071 1.00 98.06 88 SER A C 1
ATOM 706 O O . SER A 1 88 ? -16.100 -2.130 7.724 1.00 98.06 88 SER A O 1
ATOM 708 N N . VAL A 1 89 ? -14.255 -3.171 6.960 1.00 98.31 89 VAL A N 1
ATOM 709 C CA . VAL A 1 89 ? -14.614 -4.516 7.436 1.00 98.31 89 VAL A CA 1
ATOM 710 C C . VAL A 1 89 ? -13.980 -4.852 8.782 1.00 98.31 89 VAL A C 1
ATOM 712 O O . VAL A 1 89 ? -14.584 -5.583 9.566 1.00 98.31 89 VAL A O 1
ATOM 715 N N . PHE A 1 90 ? -12.777 -4.347 9.060 1.00 98.19 90 PHE A N 1
ATOM 716 C CA . PHE A 1 90 ? -12.012 -4.734 10.243 1.00 98.19 90 PHE A CA 1
ATOM 717 C C . PHE A 1 90 ? -11.957 -3.625 11.306 1.00 98.19 90 PHE A C 1
ATOM 719 O O . PHE A 1 90 ? -12.078 -2.447 10.972 1.00 98.19 90 PHE A O 1
ATOM 726 N N . PRO A 1 91 ? -11.736 -3.993 12.585 1.00 97.94 91 PRO A N 1
ATOM 727 C CA . PRO A 1 91 ? -11.364 -3.052 13.640 1.00 97.94 91 PRO A CA 1
ATOM 728 C C . PRO A 1 91 ? -10.150 -2.198 13.262 1.00 97.94 91 PRO A C 1
ATOM 730 O O . PRO A 1 91 ? -9.289 -2.642 12.496 1.00 97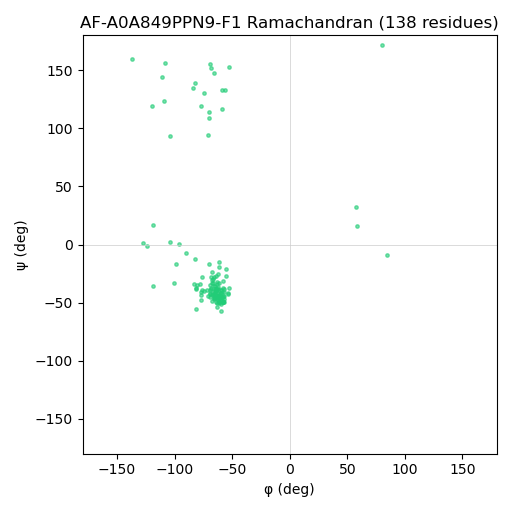.94 91 PRO A O 1
ATOM 733 N N . GLU A 1 92 ? -10.067 -0.997 13.836 1.00 97.06 92 GLU A N 1
ATOM 734 C CA . GLU A 1 92 ? -9.057 0.018 13.512 1.00 97.06 92 GLU A CA 1
ATOM 735 C C . GLU A 1 92 ? -7.625 -0.516 13.609 1.00 97.06 92 GLU A C 1
ATOM 737 O O . GLU A 1 92 ? -6.808 -0.269 12.720 1.00 97.06 92 GLU A O 1
ATOM 742 N N . GLU A 1 93 ? -7.335 -1.311 14.635 1.00 97.00 93 GLU A N 1
ATOM 743 C CA . GLU A 1 93 ? -6.018 -1.894 14.876 1.00 97.00 93 GLU A CA 1
ATOM 744 C C . GLU A 1 93 ? -5.657 -2.920 13.796 1.00 97.00 93 GLU A C 1
ATOM 746 O O . GLU A 1 93 ? -4.539 -2.921 13.282 1.00 97.00 93 GLU A O 1
ATOM 751 N N . ILE A 1 94 ? -6.620 -3.760 13.405 1.00 97.75 94 ILE A N 1
ATOM 752 C CA . ILE A 1 94 ? -6.431 -4.809 12.393 1.00 97.75 94 ILE A CA 1
ATOM 753 C C . ILE A 1 94 ? -6.282 -4.184 11.003 1.00 97.75 94 ILE A C 1
ATOM 755 O O . ILE A 1 94 ? -5.387 -4.559 10.246 1.00 97.75 94 ILE A O 1
ATOM 759 N N . ALA A 1 95 ? -7.127 -3.207 10.668 1.00 97.56 95 ALA A N 1
ATOM 760 C CA . ALA A 1 95 ? -7.046 -2.488 9.401 1.00 97.56 95 ALA A CA 1
ATOM 761 C C . ALA A 1 95 ? -5.721 -1.719 9.278 1.00 97.56 95 ALA A C 1
ATOM 763 O O . ALA A 1 95 ? -5.059 -1.788 8.241 1.00 97.56 95 ALA A O 1
ATOM 764 N N . SER A 1 96 ? -5.302 -1.035 10.348 1.00 96.69 96 SER A N 1
ATOM 765 C CA . SER A 1 96 ? -4.028 -0.313 10.389 1.00 96.69 96 SER A CA 1
ATOM 766 C C . SER A 1 96 ? -2.842 -1.262 10.235 1.00 96.69 96 SER A C 1
ATOM 768 O O . SER A 1 96 ? -1.973 -1.006 9.404 1.00 96.69 96 SER A O 1
ATOM 770 N N . ALA A 1 97 ? -2.832 -2.387 10.959 1.00 96.06 97 ALA A N 1
ATOM 771 C CA . ALA A 1 97 ? -1.795 -3.406 10.823 1.00 96.06 97 ALA A CA 1
ATOM 772 C C . ALA A 1 97 ? -1.706 -3.931 9.383 1.00 96.06 97 ALA A C 1
ATOM 774 O O . ALA A 1 97 ? -0.631 -3.890 8.795 1.00 96.06 97 ALA A O 1
ATOM 775 N N . ALA A 1 98 ? -2.829 -4.311 8.764 1.00 95.38 98 ALA A N 1
ATOM 776 C CA . ALA A 1 98 ? -2.846 -4.819 7.390 1.00 95.38 98 ALA A CA 1
ATOM 777 C C . ALA A 1 98 ? -2.278 -3.814 6.365 1.00 95.38 98 ALA A C 1
ATOM 779 O O . ALA A 1 98 ? -1.520 -4.191 5.464 1.00 95.38 98 ALA A O 1
ATOM 780 N N . ILE A 1 99 ? -2.611 -2.525 6.506 1.00 94.88 99 ILE A N 1
ATOM 781 C CA . ILE A 1 99 ? -2.090 -1.461 5.633 1.00 94.88 99 ILE A CA 1
ATOM 782 C C . ILE A 1 99 ? -0.579 -1.276 5.844 1.00 94.88 99 ILE A C 1
ATOM 784 O O . ILE A 1 99 ? 0.171 -1.157 4.868 1.00 94.88 99 ILE A O 1
ATOM 788 N N . LEU A 1 100 ? -0.112 -1.268 7.097 1.00 93.88 100 LEU A N 1
ATOM 789 C CA . LEU A 1 100 ? 1.308 -1.105 7.418 1.00 93.88 100 LEU A CA 1
ATOM 790 C C . LEU A 1 100 ? 2.141 -2.320 6.995 1.00 93.88 100 LEU A C 1
ATOM 792 O O . LEU A 1 100 ? 3.198 -2.120 6.402 1.00 93.88 100 LEU A O 1
ATOM 796 N N . MET A 1 101 ? 1.647 -3.542 7.201 1.00 93.94 101 MET A N 1
ATOM 797 C CA . MET A 1 101 ? 2.265 -4.788 6.723 1.00 93.94 101 MET A CA 1
ATOM 798 C C . MET A 1 101 ? 2.425 -4.762 5.201 1.00 93.94 101 MET A C 1
ATOM 800 O O . MET A 1 101 ? 3.524 -4.895 4.675 1.00 93.94 101 MET A O 1
ATOM 804 N N . THR A 1 102 ? 1.365 -4.400 4.468 1.00 91.31 102 THR A N 1
ATOM 805 C CA . THR A 1 102 ? 1.450 -4.239 3.003 1.00 91.31 102 THR A CA 1
ATOM 806 C C . THR A 1 102 ? 2.515 -3.213 2.592 1.00 91.31 102 THR A C 1
ATOM 808 O O . THR A 1 102 ? 3.130 -3.330 1.536 1.00 91.31 102 THR A O 1
ATOM 811 N N . THR A 1 103 ? 2.752 -2.192 3.415 1.00 90.38 103 THR A N 1
ATOM 812 C CA . THR A 1 103 ? 3.694 -1.110 3.108 1.00 90.38 103 THR A CA 1
ATOM 813 C C . THR A 1 103 ? 5.134 -1.500 3.415 1.00 90.38 103 THR A C 1
ATOM 815 O O . THR A 1 103 ? 6.007 -1.397 2.550 1.00 90.38 103 THR A O 1
ATOM 818 N N . PHE A 1 104 ? 5.398 -1.917 4.652 1.00 91.06 104 PHE A N 1
ATOM 819 C CA . PHE A 1 104 ? 6.738 -2.228 5.135 1.00 91.06 104 PHE A CA 1
ATOM 820 C C . PHE A 1 104 ? 7.179 -3.632 4.729 1.00 91.06 104 PHE A C 1
ATOM 822 O O . PHE A 1 104 ? 8.336 -3.800 4.336 1.00 91.06 104 PHE A O 1
ATOM 829 N N . GLY A 1 105 ? 6.269 -4.603 4.755 1.00 92.25 105 GLY A N 1
ATOM 830 C CA . GLY A 1 105 ? 6.485 -5.974 4.311 1.00 92.25 105 GLY A CA 1
ATOM 831 C C . GLY A 1 105 ? 6.874 -6.025 2.837 1.00 92.25 105 GLY A C 1
ATOM 832 O O . GLY A 1 105 ? 7.997 -6.424 2.519 1.00 92.25 105 GLY A O 1
ATOM 833 N N . ASP A 1 106 ? 6.043 -5.486 1.934 1.00 88.81 106 ASP A N 1
ATOM 834 C CA . ASP A 1 106 ? 6.374 -5.459 0.500 1.00 88.81 106 ASP A CA 1
ATOM 835 C C . ASP A 1 106 ? 7.680 -4.683 0.258 1.00 88.81 106 ASP A C 1
ATOM 837 O O . ASP A 1 106 ? 8.535 -5.103 -0.536 1.00 88.81 106 ASP A O 1
ATOM 841 N N . ALA A 1 107 ? 7.887 -3.544 0.936 1.00 89.06 107 ALA A N 1
ATOM 842 C CA . ALA A 1 107 ? 9.132 -2.784 0.819 1.00 89.06 107 ALA A CA 1
ATOM 843 C C . ALA A 1 107 ? 10.361 -3.631 1.172 1.00 89.06 107 ALA A C 1
ATOM 845 O O . ALA A 1 107 ? 11.326 -3.674 0.401 1.00 89.06 107 ALA A O 1
ATOM 846 N N . SER A 1 108 ? 10.280 -4.358 2.281 1.00 91.44 108 SER A N 1
ATOM 847 C CA . SER A 1 108 ? 11.329 -5.247 2.766 1.00 91.44 108 SER A CA 1
ATOM 848 C C . SER A 1 108 ? 11.550 -6.421 1.814 1.00 91.44 108 SER A C 1
ATOM 850 O O . SER A 1 108 ? 12.689 -6.643 1.398 1.00 91.44 108 SER A O 1
ATOM 852 N N . ALA A 1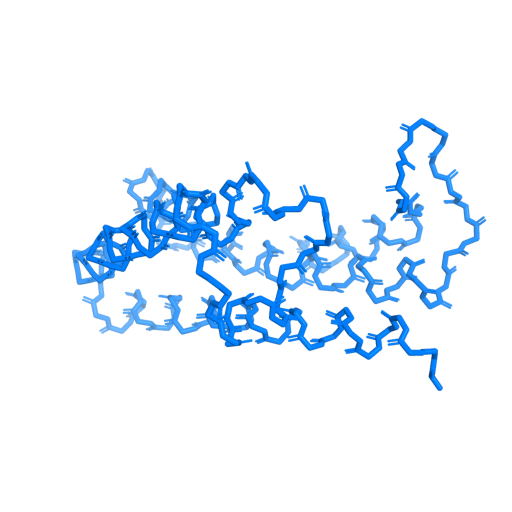 109 ? 10.492 -7.088 1.342 1.00 91.81 109 ALA A N 1
ATOM 853 C CA . ALA A 1 109 ? 10.612 -8.166 0.360 1.00 91.81 109 ALA A CA 1
ATOM 854 C C . ALA A 1 109 ? 11.381 -7.745 -0.891 1.00 91.81 109 ALA A C 1
ATOM 856 O O . ALA A 1 109 ? 12.238 -8.483 -1.382 1.00 91.81 109 ALA A O 1
ATOM 857 N N . ALA A 1 110 ? 11.116 -6.549 -1.413 1.00 88.31 110 ALA A N 1
ATOM 858 C CA . ALA A 1 110 ? 11.802 -6.079 -2.608 1.00 88.31 110 ALA A CA 1
ATOM 859 C C . ALA A 1 110 ? 13.252 -5.661 -2.352 1.00 88.31 110 ALA A C 1
ATOM 861 O O . ALA A 1 110 ? 14.114 -5.949 -3.184 1.00 88.31 110 ALA A O 1
ATOM 862 N N . ILE A 1 111 ? 13.532 -4.986 -1.231 1.00 89.00 111 ILE A N 1
ATOM 863 C CA . ILE A 1 111 ? 14.897 -4.578 -0.874 1.00 89.00 111 ILE A CA 1
ATOM 864 C C . ILE A 1 111 ? 15.756 -5.822 -0.666 1.00 89.00 111 ILE A C 1
ATOM 866 O O . ILE A 1 111 ? 16.787 -5.970 -1.324 1.00 89.00 111 ILE A O 1
ATOM 870 N N . PHE A 1 112 ? 15.312 -6.743 0.189 1.00 91.69 112 PHE A N 1
ATOM 871 C CA . PHE A 1 112 ? 16.081 -7.936 0.519 1.00 91.69 112 PHE A CA 1
ATOM 872 C C . PHE A 1 112 ? 16.110 -8.940 -0.633 1.00 91.69 112 PHE A C 1
ATOM 874 O O . PHE A 1 112 ? 17.170 -9.484 -0.936 1.00 91.69 112 PHE A O 1
ATOM 881 N N . GLY A 1 113 ? 14.999 -9.113 -1.352 1.00 92.12 113 GLY A N 1
ATOM 882 C CA . GLY A 1 113 ? 14.940 -9.978 -2.527 1.00 92.12 113 GLY A CA 1
ATOM 883 C C . GLY A 1 113 ? 15.873 -9.525 -3.652 1.00 92.12 113 GLY A C 1
ATOM 884 O O . GLY A 1 113 ? 16.513 -10.361 -4.280 1.00 92.12 113 GLY A O 1
ATOM 885 N N . LYS A 1 114 ? 16.023 -8.213 -3.890 1.00 88.75 114 LYS A N 1
ATOM 886 C CA . LYS A 1 114 ? 16.969 -7.703 -4.900 1.00 88.75 114 LYS A CA 1
ATOM 887 C C . LYS A 1 114 ? 18.413 -7.627 -4.405 1.00 88.75 114 LYS A C 1
ATOM 889 O O . LYS A 1 114 ? 19.323 -7.846 -5.199 1.00 88.75 114 LYS A O 1
ATOM 894 N N . ALA A 1 115 ? 18.639 -7.266 -3.142 1.00 89.56 115 ALA A N 1
ATOM 895 C CA . ALA A 1 115 ? 19.988 -7.077 -2.605 1.00 89.56 115 ALA A CA 1
ATOM 896 C C . ALA A 1 115 ? 20.671 -8.399 -2.220 1.00 89.56 115 ALA A C 1
ATOM 898 O O . ALA A 1 115 ? 21.883 -8.529 -2.385 1.00 89.56 115 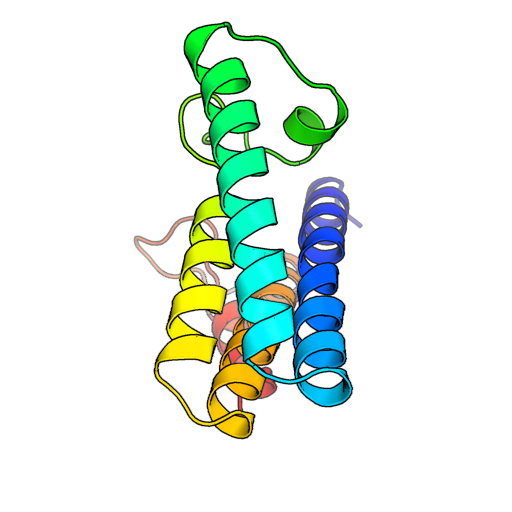ALA A O 1
ATOM 899 N N . PHE A 1 116 ? 19.903 -9.373 -1.721 1.00 92.38 116 PHE A N 1
ATOM 900 C CA . PHE A 1 116 ? 20.421 -10.618 -1.147 1.00 92.38 116 PHE A CA 1
ATOM 901 C C . PHE A 1 116 ? 19.805 -11.884 -1.753 1.00 92.38 116 PHE A C 1
ATOM 903 O O . PHE A 1 116 ? 20.171 -12.976 -1.324 1.00 92.38 116 PHE A O 1
ATOM 910 N N . GLY A 1 117 ? 18.901 -11.764 -2.731 1.00 92.00 117 GLY A N 1
ATOM 911 C CA . GLY A 1 117 ? 18.228 -12.906 -3.348 1.00 92.00 117 GLY A CA 1
ATOM 912 C C . GLY A 1 117 ? 19.208 -13.893 -3.978 1.00 92.00 117 GLY A C 1
ATOM 913 O O . GLY A 1 117 ? 19.909 -13.565 -4.938 1.00 92.00 117 GLY A O 1
ATOM 914 N N . ARG A 1 118 ? 19.241 -15.116 -3.446 1.00 94.81 118 ARG A N 1
ATOM 915 C CA . ARG A 1 118 ? 20.038 -16.239 -3.970 1.00 94.81 118 ARG A CA 1
ATOM 916 C C . ARG A 1 118 ? 19.132 -17.388 -4.381 1.00 94.81 118 ARG A C 1
ATOM 918 O O . ARG A 1 118 ? 19.395 -18.043 -5.388 1.00 94.81 118 ARG A O 1
ATOM 925 N N . THR A 1 119 ? 18.053 -17.593 -3.633 1.00 95.81 119 THR A N 1
ATOM 926 C CA . THR A 1 119 ? 17.116 -18.696 -3.825 1.00 95.81 119 THR A CA 1
ATOM 927 C C . THR A 1 119 ? 15.841 -18.181 -4.485 1.00 95.81 119 THR A C 1
ATOM 929 O O . THR A 1 119 ? 14.919 -17.705 -3.826 1.00 95.81 119 THR A O 1
ATOM 932 N N . TRP A 1 120 ? 15.783 -18.257 -5.813 1.00 95.31 120 TRP A N 1
ATOM 933 C CA . TRP A 1 120 ? 14.633 -17.795 -6.596 1.00 95.31 120 TRP A CA 1
ATOM 934 C C . TRP A 1 120 ? 13.542 -18.863 -6.665 1.00 95.31 120 TRP A C 1
ATOM 936 O O . TRP A 1 120 ? 13.832 -20.033 -6.910 1.00 95.31 120 TRP A O 1
ATOM 946 N N . ILE A 1 121 ? 12.285 -18.463 -6.460 1.00 94.94 121 ILE A N 1
ATOM 947 C CA . ILE A 1 121 ? 11.153 -19.395 -6.410 1.00 94.94 121 ILE A CA 1
ATOM 948 C C . ILE A 1 121 ? 10.778 -19.825 -7.841 1.00 94.94 121 ILE A C 1
ATOM 950 O O . ILE A 1 121 ? 10.391 -18.970 -8.647 1.00 94.94 121 ILE A O 1
ATOM 954 N N . PRO A 1 122 ? 10.847 -21.128 -8.186 1.00 94.06 122 PRO A N 1
ATOM 955 C CA . PRO A 1 122 ? 10.491 -21.602 -9.521 1.00 94.06 122 PRO A CA 1
ATOM 956 C C . PRO A 1 122 ? 9.039 -21.260 -9.879 1.00 94.06 122 PRO A C 1
ATOM 958 O O . PRO A 1 122 ? 8.126 -21.472 -9.086 1.00 94.06 122 PRO A O 1
ATOM 961 N N . GLY A 1 123 ? 8.820 -20.731 -11.083 1.00 92.19 123 GLY A N 1
ATOM 962 C CA . GLY A 1 123 ? 7.490 -20.336 -11.563 1.00 92.19 123 GLY A CA 1
ATOM 963 C C . GLY A 1 123 ? 7.028 -18.935 -11.138 1.00 92.19 123 GLY A C 1
ATOM 964 O O . GLY A 1 123 ? 6.045 -18.445 -11.692 1.00 92.19 123 GLY A O 1
ATOM 965 N N . LEU A 1 124 ? 7.744 -18.245 -10.239 1.00 89.25 124 LEU A N 1
ATOM 966 C CA . LEU A 1 124 ? 7.449 -16.860 -9.858 1.00 89.25 124 LEU A CA 1
ATOM 967 C C . LEU A 1 124 ? 8.510 -15.899 -10.397 1.00 89.25 124 LEU A C 1
ATOM 969 O O . LEU A 1 124 ? 9.700 -16.013 -10.111 1.00 89.25 124 LEU A O 1
ATOM 973 N N . LYS A 1 125 ? 8.071 -14.904 -11.172 1.00 85.62 125 LYS A N 1
ATOM 974 C CA . LYS A 1 125 ? 8.976 -13.891 -11.718 1.00 85.62 125 LYS A CA 1
ATOM 975 C C . LYS A 1 125 ? 9.407 -12.904 -10.627 1.00 85.62 125 LYS A C 1
ATOM 977 O O . LYS A 1 125 ? 8.555 -12.320 -9.964 1.00 85.62 125 LYS A O 1
ATOM 982 N N . ASP A 1 126 ? 10.713 -12.663 -10.522 1.00 85.12 126 ASP A N 1
ATOM 983 C CA . ASP A 1 126 ? 11.330 -11.666 -9.634 1.00 85.12 126 ASP A CA 1
ATOM 984 C C . ASP A 1 126 ? 10.994 -11.867 -8.137 1.00 85.12 126 ASP A C 1
ATOM 986 O O . ASP A 1 126 ? 10.901 -10.897 -7.383 1.00 85.12 126 ASP A O 1
ATOM 990 N N . ARG A 1 127 ? 10.807 -13.121 -7.691 1.00 90.25 127 ARG A N 1
ATOM 991 C CA . ARG A 1 127 ? 10.547 -13.474 -6.283 1.00 90.25 127 ARG A CA 1
ATOM 992 C C . ARG A 1 127 ? 11.631 -14.402 -5.731 1.00 90.25 127 ARG A C 1
ATOM 994 O O . ARG A 1 127 ? 11.820 -15.510 -6.232 1.00 90.25 127 ARG A O 1
ATOM 1001 N N . ALA A 1 128 ? 12.319 -13.940 -4.692 1.00 95.75 128 ALA A N 1
ATOM 1002 C CA . ALA A 1 128 ? 13.345 -14.689 -3.974 1.00 95.75 128 ALA A CA 1
ATOM 1003 C C . ALA A 1 128 ? 12.853 -15.050 -2.566 1.00 95.75 128 ALA A C 1
ATOM 1005 O O . ALA A 1 128 ? 12.166 -14.246 -1.932 1.00 95.75 128 ALA A O 1
ATOM 1006 N N . VAL A 1 129 ? 13.231 -16.231 -2.073 1.00 96.75 129 VAL A N 1
ATOM 1007 C CA . VAL A 1 129 ? 12.876 -16.721 -0.730 1.00 96.75 129 VAL A CA 1
ATOM 1008 C C . VAL A 1 129 ? 13.370 -15.758 0.348 1.00 96.75 129 VAL A C 1
ATOM 1010 O O . VAL A 1 129 ? 12.657 -15.506 1.312 1.00 96.75 129 VAL A O 1
ATOM 1013 N N . GLU A 1 130 ? 14.547 -15.157 0.164 1.00 96.62 130 GLU A N 1
ATOM 1014 C CA . GLU A 1 130 ? 15.110 -14.176 1.096 1.00 96.62 130 GLU A CA 1
ATOM 1015 C C . GLU A 1 130 ? 14.238 -12.914 1.208 1.00 96.62 130 GLU A C 1
ATOM 1017 O O . GLU A 1 130 ? 14.122 -12.334 2.284 1.00 96.62 130 GLU A O 1
ATOM 1022 N N . GLY A 1 131 ? 13.583 -12.513 0.112 1.00 95.50 131 GLY A N 1
ATOM 1023 C CA . GLY A 1 131 ? 12.604 -11.427 0.127 1.00 95.50 131 GLY A CA 1
ATOM 1024 C C . GLY A 1 131 ? 11.350 -11.809 0.914 1.00 95.50 131 GLY A C 1
ATOM 1025 O O . GLY A 1 131 ? 10.946 -11.076 1.809 1.00 95.50 131 GLY A O 1
ATOM 1026 N N . CYS A 1 132 ? 10.775 -12.983 0.641 1.00 95.12 132 CYS A N 1
ATOM 1027 C CA . CYS A 1 132 ? 9.601 -13.472 1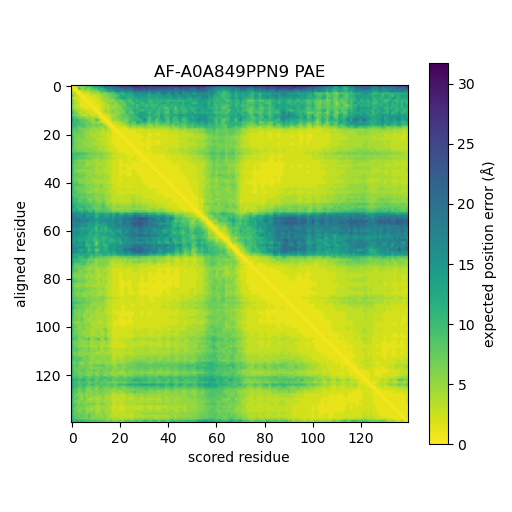.373 1.00 95.12 132 CYS A CA 1
ATOM 1028 C C . CYS A 1 132 ? 9.875 -13.629 2.877 1.00 95.12 132 CYS A C 1
ATOM 1030 O O . CYS A 1 132 ? 9.028 -13.289 3.695 1.00 95.12 132 CYS A O 1
ATOM 1032 N N . ALA A 1 133 ? 11.066 -14.107 3.248 1.00 96.62 133 ALA A N 1
ATOM 1033 C CA . ALA A 1 133 ? 11.474 -14.208 4.644 1.00 96.62 133 ALA A CA 1
ATOM 1034 C C . ALA A 1 133 ? 11.588 -12.826 5.308 1.00 96.62 133 ALA A C 1
ATOM 1036 O O . ALA A 1 133 ? 11.169 -12.667 6.450 1.00 96.62 133 ALA A O 1
ATOM 1037 N N . ALA A 1 134 ? 12.121 -11.826 4.600 1.00 96.12 134 ALA A N 1
ATOM 1038 C CA . ALA A 1 134 ? 12.219 -10.465 5.120 1.00 96.12 134 ALA A CA 1
ATOM 1039 C C . ALA A 1 134 ? 10.843 -9.820 5.349 1.00 96.12 134 ALA A C 1
ATOM 1041 O O . ALA A 1 134 ? 10.641 -9.202 6.386 1.00 96.12 134 ALA A O 1
ATOM 1042 N N . GLU A 1 135 ? 9.904 -9.980 4.413 1.00 95.75 135 GLU A N 1
ATOM 1043 C CA . GLU A 1 135 ? 8.512 -9.532 4.581 1.00 95.75 135 GLU A CA 1
ATOM 1044 C C . GLU A 1 135 ? 7.848 -10.213 5.777 1.00 95.75 135 GLU A C 1
ATOM 1046 O O . GLU A 1 135 ? 7.358 -9.527 6.664 1.00 95.75 135 GLU A O 1
ATOM 1051 N N . PHE A 1 136 ? 7.946 -11.542 5.876 1.00 96.00 136 PHE A N 1
ATOM 1052 C CA . PHE A 1 136 ? 7.383 -12.285 7.004 1.00 96.00 136 PHE A CA 1
ATOM 1053 C C . PHE A 1 136 ? 7.928 -11.823 8.364 1.00 96.00 136 PHE A C 1
ATOM 1055 O O . PHE A 1 136 ? 7.168 -11.713 9.315 1.00 96.00 136 PHE A O 1
ATOM 1062 N N . ILE A 1 137 ? 9.231 -11.541 8.469 1.00 96.44 137 ILE A N 1
ATOM 1063 C CA . ILE A 1 137 ? 9.843 -11.051 9.716 1.00 96.44 137 ILE A CA 1
ATOM 1064 C C . ILE A 1 137 ? 9.347 -9.648 10.085 1.00 96.44 137 ILE A C 1
ATOM 1066 O O . ILE A 1 137 ? 9.275 -9.325 11.263 1.00 96.44 137 ILE A O 1
ATOM 1070 N N . VAL A 1 138 ? 9.057 -8.801 9.098 1.00 94.38 138 VAL A N 1
ATOM 1071 C CA . VAL A 1 138 ? 8.567 -7.433 9.334 1.00 94.38 138 VAL A CA 1
ATOM 1072 C C . VAL A 1 138 ? 7.095 -7.415 9.741 1.00 94.38 138 VAL A C 1
ATOM 1074 O O . VAL A 1 138 ? 6.671 -6.513 10.458 1.00 94.38 138 VAL A O 1
ATOM 1077 N N . ASP A 1 139 ? 6.340 -8.413 9.295 1.00 94.12 139 ASP A N 1
ATOM 1078 C CA . ASP A 1 139 ? 4.895 -8.511 9.465 1.00 94.12 139 ASP A CA 1
ATOM 1079 C C . ASP A 1 139 ? 4.455 -9.236 10.758 1.00 94.12 139 ASP A C 1
ATOM 1081 O O . ASP A 1 139 ? 3.262 -9.249 11.067 1.00 94.12 139 ASP A O 1
ATOM 1085 N N . VAL A 1 140 ? 5.389 -9.835 11.511 1.00 89.69 140 VAL A N 1
ATOM 1086 C CA . VAL A 1 140 ? 5.151 -10.571 12.776 1.00 89.69 140 VAL A CA 1
ATOM 1087 C C . VAL A 1 140 ? 5.664 -9.785 13.975 1.00 89.69 140 VAL A C 1
ATOM 1089 O O . VAL A 1 140 ? 4.911 -9.703 14.973 1.00 89.69 140 VAL A O 1
#

Secondary structure (DSSP, 8-state):
--HHHHHHHHHHHHHTHHHHHHHHHHHHHHHHHHHHHHHHHHHHHHHHHHHHHS----HHHHTTS-TTSTTS--HHHHHHHHHHHHHHHS-HHHHHHHHHHHHHHHHHHHHHHHHH--SBPTT-TT-BHHHHHHHHHHH-